Protein AF-A0A2E8EB65-F1 (afdb_monomer)

Solvent-accessible surface area (backbone atoms only — not comparable to full-atom values): 5066 Å² total; per-residue (Å²): 132,81,81,75,69,55,52,76,63,61,53,48,52,51,52,50,54,64,55,63,75,54,56,44,68,59,49,48,52,31,30,72,69,68,40,66,54,74,46,78,43,95,65,38,92,39,35,40,36,40,39,30,38,68,34,86,99,54,81,32,34,36,36,42,39,33,42,41,37,95,87,51,84,62,48,74,53,69,46,30,38,30,86,84,64,46,80,97

Sequence (88 aa):
MSRRTLDSRTALDQAISELRDLPYSYWREMAKDGSSFTRPLPEYPGRLEVAADWHTGTQDIRVTITLKRTWRRALKDGFTITPMNEFR

Mean predicted aligned error: 5.38 Å

pLDDT: mean 87.87, std 11.36, range [38.38, 96.62]

Structure (mmCIF, N/CA/C/O backbone):
data_AF-A0A2E8EB65-F1
#
_entry.id   AF-A0A2E8EB65-F1
#
loop_
_atom_site.group_PDB
_atom_site.id
_atom_site.type_symbol
_atom_site.label_atom_id
_atom_site.label_alt_id
_atom_site.label_comp_id
_atom_site.label_asym_id
_atom_site.label_entity_id
_atom_site.label_seq_id
_atom_site.pdbx_PDB_ins_code
_atom_site.Cartn_x
_atom_site.Cartn_y
_atom_site.Cartn_z
_atom_site.occupancy
_atom_site.B_iso_or_equiv
_atom_site.auth_seq_id
_atom_site.auth_comp_id
_atom_site.auth_asym_id
_atom_site.auth_atom_id
_atom_site.pdbx_PDB_model_num
ATOM 1 N N . MET A 1 1 ? 15.797 -14.052 -27.380 1.00 38.38 1 MET A N 1
ATOM 2 C CA . MET A 1 1 ? 14.573 -13.841 -26.577 1.00 38.38 1 MET A CA 1
ATOM 3 C C . MET A 1 1 ? 14.379 -12.345 -26.400 1.00 38.38 1 MET A C 1
ATOM 5 O O . MET A 1 1 ? 15.154 -11.725 -25.683 1.00 38.38 1 MET A O 1
ATOM 9 N N . SER A 1 2 ? 13.436 -11.739 -27.121 1.00 43.69 2 SER A N 1
ATOM 10 C CA . SER A 1 2 ? 13.141 -10.311 -26.974 1.00 43.69 2 SER A CA 1
ATOM 11 C C . SER A 1 2 ? 12.574 -10.067 -25.578 1.00 43.69 2 SER A C 1
ATOM 13 O O . SER A 1 2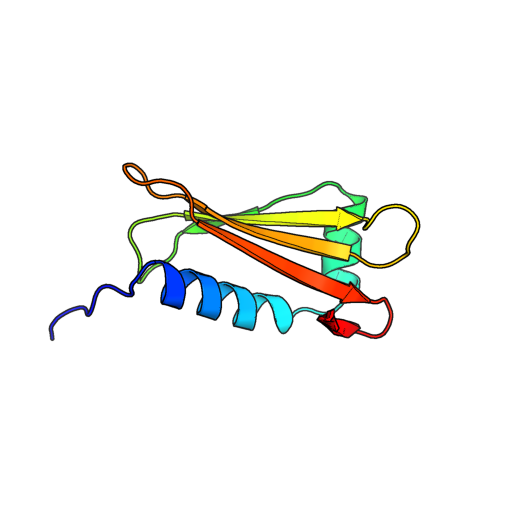 ? 11.506 -10.587 -25.265 1.00 43.69 2 SER A O 1
ATOM 15 N N . ARG A 1 3 ? 13.279 -9.296 -24.737 1.00 54.12 3 ARG A N 1
ATOM 16 C CA . ARG A 1 3 ? 12.694 -8.721 -23.518 1.00 54.12 3 ARG A CA 1
ATOM 17 C C . ARG A 1 3 ? 11.506 -7.876 -23.970 1.00 54.12 3 ARG A C 1
ATOM 19 O O . ARG A 1 3 ? 11.701 -6.785 -24.499 1.00 54.12 3 ARG A O 1
ATOM 26 N N . ARG A 1 4 ? 10.284 -8.401 -23.850 1.00 57.50 4 ARG A N 1
ATOM 27 C CA . ARG A 1 4 ? 9.078 -7.581 -23.967 1.00 57.50 4 ARG A CA 1
ATOM 28 C C . ARG A 1 4 ? 9.148 -6.603 -22.806 1.00 57.50 4 ARG A C 1
ATOM 30 O O . ARG A 1 4 ? 8.937 -6.990 -21.667 1.00 57.50 4 ARG A O 1
ATOM 37 N N . THR A 1 5 ? 9.534 -5.367 -23.091 1.00 63.16 5 THR A N 1
ATOM 38 C CA . THR A 1 5 ? 9.449 -4.285 -22.118 1.00 63.16 5 THR A CA 1
ATOM 39 C C . THR A 1 5 ? 7.993 -4.189 -21.695 1.00 63.16 5 THR A C 1
ATOM 41 O O . THR A 1 5 ? 7.140 -3.887 -22.532 1.00 63.16 5 THR A O 1
ATOM 44 N N . LEU A 1 6 ? 7.709 -4.485 -20.429 1.00 69.75 6 LEU A N 1
ATOM 45 C CA . LEU A 1 6 ? 6.369 -4.350 -19.884 1.00 69.75 6 LEU A CA 1
ATOM 46 C C . LEU A 1 6 ? 5.930 -2.885 -20.043 1.00 69.75 6 LEU A C 1
ATOM 48 O O . LEU A 1 6 ? 6.723 -1.958 -19.817 1.00 69.75 6 LEU A O 1
ATOM 52 N N . ASP A 1 7 ? 4.699 -2.639 -20.487 1.00 84.00 7 ASP A N 1
ATOM 53 C CA . ASP A 1 7 ? 4.210 -1.267 -20.551 1.00 84.00 7 ASP A CA 1
ATOM 54 C C . ASP A 1 7 ? 3.961 -0.711 -19.138 1.00 84.00 7 ASP A C 1
ATOM 56 O O . ASP A 1 7 ? 3.897 -1.431 -18.141 1.00 84.00 7 ASP A O 1
ATOM 60 N N . SER A 1 8 ? 3.876 0.616 -19.041 1.00 84.06 8 SER A N 1
ATOM 61 C CA . SER A 1 8 ? 3.749 1.328 -17.763 1.00 84.06 8 SER A CA 1
ATOM 62 C C . SER A 1 8 ? 2.531 0.933 -16.962 1.00 84.06 8 SER A C 1
ATOM 64 O O . SER A 1 8 ? 2.583 0.971 -15.736 1.00 84.06 8 SER A O 1
ATOM 66 N N . ARG A 1 9 ? 1.433 0.631 -17.653 1.00 87.56 9 ARG A N 1
ATOM 67 C CA . ARG A 1 9 ? 0.173 0.348 -16.998 1.00 87.56 9 ARG A CA 1
ATOM 68 C C . ARG A 1 9 ? 0.179 -1.080 -16.482 1.00 87.56 9 ARG A C 1
ATOM 70 O O . ARG A 1 9 ? -0.061 -1.263 -15.298 1.00 87.56 9 ARG A O 1
ATOM 77 N N . THR A 1 10 ? 0.595 -2.044 -17.302 1.00 88.44 10 THR A N 1
ATOM 78 C CA . THR A 1 10 ? 0.755 -3.436 -16.861 1.00 88.44 10 THR A CA 1
ATOM 79 C C . THR A 1 10 ? 1.754 -3.565 -15.708 1.00 88.44 10 THR A C 1
ATOM 81 O O . THR A 1 10 ? 1.477 -4.288 -14.758 1.00 88.44 10 THR A O 1
ATOM 84 N N . ALA A 1 11 ? 2.866 -2.818 -15.718 1.00 87.69 11 ALA A N 1
ATOM 85 C CA . ALA A 1 11 ? 3.828 -2.824 -14.606 1.00 87.69 11 ALA A CA 1
ATOM 86 C C . ALA A 1 11 ? 3.226 -2.311 -13.295 1.00 87.69 11 ALA A C 1
ATOM 88 O O . ALA A 1 11 ? 3.520 -2.833 -12.221 1.00 87.69 11 ALA A O 1
ATOM 89 N N . LEU A 1 12 ? 2.388 -1.278 -13.383 1.00 89.94 12 LEU A N 1
ATOM 90 C CA . LEU A 1 12 ? 1.700 -0.736 -12.222 1.00 89.94 12 LEU A CA 1
ATOM 91 C C . LEU A 1 12 ? 0.603 -1.688 -11.732 1.00 89.94 12 LEU A C 1
ATOM 93 O O . LEU A 1 12 ? 0.526 -1.935 -10.535 1.00 89.94 12 LEU A O 1
ATOM 97 N N . ASP A 1 13 ? -0.194 -2.257 -12.636 1.00 91.56 13 ASP A N 1
ATOM 98 C CA . ASP A 1 13 ? -1.278 -3.182 -12.293 1.00 91.56 13 ASP A CA 1
ATOM 99 C C . ASP A 1 13 ? -0.747 -4.475 -11.647 1.00 91.56 13 ASP A C 1
ATOM 101 O O . ASP A 1 13 ? -1.296 -4.930 -10.644 1.00 91.56 13 ASP A O 1
ATOM 105 N N . GLN A 1 14 ? 0.368 -5.028 -12.142 1.00 90.88 14 GLN A N 1
ATOM 106 C CA . GLN A 1 14 ? 1.041 -6.165 -11.501 1.00 90.88 14 GLN A CA 1
ATOM 107 C C . GLN A 1 14 ? 1.529 -5.813 -10.094 1.00 90.88 14 GLN A C 1
ATOM 109 O O . GLN A 1 14 ? 1.260 -6.546 -9.145 1.00 90.88 14 GLN A O 1
ATOM 114 N N . ALA A 1 15 ? 2.183 -4.658 -9.937 1.00 91.06 15 ALA A N 1
ATOM 115 C CA . ALA A 1 15 ? 2.634 -4.204 -8.629 1.00 91.06 15 ALA A CA 1
ATOM 116 C C . ALA A 1 15 ? 1.466 -3.982 -7.654 1.00 91.06 15 ALA A C 1
ATOM 118 O O . ALA A 1 15 ? 1.600 -4.287 -6.474 1.00 91.06 15 ALA A O 1
ATOM 119 N N . ILE A 1 16 ? 0.325 -3.472 -8.127 1.00 93.25 16 ILE A N 1
ATOM 120 C CA . ILE A 1 16 ? -0.895 -3.353 -7.318 1.00 93.25 16 ILE A CA 1
ATOM 121 C C . ILE A 1 16 ? -1.382 -4.730 -6.884 1.00 93.25 16 ILE A C 1
ATOM 123 O O . ILE A 1 16 ? -1.708 -4.892 -5.714 1.00 93.25 16 ILE A O 1
ATOM 127 N N . SER A 1 17 ? -1.427 -5.704 -7.795 1.00 93.12 17 SER A N 1
ATOM 128 C CA . SER A 1 17 ? -1.869 -7.062 -7.474 1.00 93.12 17 SER A CA 1
ATOM 129 C C . SER A 1 17 ? -1.002 -7.689 -6.382 1.00 93.12 17 SER A C 1
ATOM 131 O O . SER A 1 17 ? -1.540 -8.134 -5.379 1.00 93.12 17 SER A O 1
ATOM 133 N N . GLU A 1 18 ? 0.326 -7.633 -6.523 1.00 92.69 18 GLU A N 1
ATOM 134 C CA . GLU A 1 18 ? 1.258 -8.161 -5.513 1.00 92.69 18 GLU A CA 1
ATOM 135 C C . GLU A 1 18 ? 1.087 -7.486 -4.146 1.00 92.69 18 GLU A C 1
ATOM 137 O O . GLU A 1 18 ? 1.183 -8.124 -3.102 1.00 92.69 18 GLU A O 1
ATOM 142 N N . LEU A 1 19 ? 0.861 -6.171 -4.136 1.00 93.88 19 LEU A N 1
ATOM 143 C CA . LEU A 1 19 ? 0.715 -5.407 -2.899 1.00 93.88 19 LEU A CA 1
ATOM 144 C C . LEU A 1 19 ? -0.659 -5.616 -2.250 1.00 93.88 19 LEU A C 1
ATOM 146 O O . LEU A 1 19 ? -0.772 -5.521 -1.029 1.00 93.88 19 LEU A O 1
ATOM 150 N N . ARG A 1 20 ? -1.696 -5.936 -3.029 1.00 94.25 20 ARG A N 1
ATOM 151 C CA . ARG A 1 20 ? -3.007 -6.315 -2.489 1.00 94.25 20 ARG A CA 1
ATOM 152 C C . ARG A 1 20 ? -2.954 -7.631 -1.721 1.00 94.25 20 ARG A C 1
ATOM 154 O O . ARG A 1 20 ? -3.721 -7.783 -0.785 1.00 94.25 20 ARG A O 1
ATOM 161 N N . ASP A 1 21 ? -2.025 -8.529 -2.029 1.00 94.19 21 ASP A N 1
ATOM 162 C CA . ASP A 1 21 ? -1.878 -9.783 -1.279 1.00 94.19 21 ASP A CA 1
ATOM 163 C C . ASP A 1 21 ? -1.353 -9.571 0.158 1.00 94.19 21 ASP A C 1
ATOM 165 O O . ASP A 1 21 ? -1.385 -10.490 0.980 1.00 94.19 21 ASP A O 1
ATOM 169 N N . LEU A 1 22 ? -0.878 -8.363 0.495 1.00 94.94 22 LEU A N 1
ATOM 170 C CA . LEU A 1 22 ? -0.408 -8.035 1.839 1.00 94.94 22 LEU A CA 1
ATOM 171 C C . LEU A 1 22 ? -1.577 -7.726 2.791 1.00 94.94 22 LEU A C 1
ATOM 173 O O . LEU A 1 22 ? -2.474 -6.952 2.440 1.00 94.94 22 LEU A O 1
ATOM 177 N N . PRO A 1 23 ? -1.547 -8.256 4.030 1.00 96.19 23 PRO A N 1
ATOM 178 C CA . PRO A 1 23 ? -2.637 -8.086 4.982 1.00 96.19 23 PRO A CA 1
ATOM 179 C C . PRO A 1 23 ? -2.739 -6.645 5.494 1.00 96.19 23 PRO A C 1
ATOM 181 O O . PRO A 1 23 ? -1.756 -5.907 5.564 1.00 96.19 23 PRO A O 1
ATOM 184 N N . TYR A 1 24 ? -3.923 -6.270 5.974 1.00 96.06 24 TYR A N 1
ATOM 185 C CA . TYR A 1 24 ? -4.203 -4.977 6.598 1.00 96.06 24 TYR A CA 1
ATOM 186 C C . TYR A 1 24 ? -3.224 -4.635 7.730 1.00 96.06 24 TYR A C 1
ATOM 188 O O . TYR A 1 24 ? -2.847 -3.476 7.878 1.00 96.06 24 TYR A O 1
ATOM 196 N N . SER A 1 25 ? -2.767 -5.620 8.512 1.00 96.12 25 SER A N 1
ATOM 197 C CA . SER A 1 25 ? -1.790 -5.397 9.587 1.00 96.12 25 SER A CA 1
ATOM 198 C C . SER A 1 25 ? -0.481 -4.793 9.077 1.00 96.12 25 SER A C 1
ATOM 200 O O . SER A 1 25 ? 0.028 -3.870 9.704 1.00 96.12 25 SER A O 1
ATOM 202 N N . TYR A 1 26 ? 0.013 -5.248 7.924 1.00 95.69 26 TYR A N 1
ATOM 203 C CA . TYR A 1 26 ? 1.213 -4.705 7.289 1.00 95.69 26 TYR A CA 1
ATOM 204 C C . TYR A 1 26 ? 1.016 -3.233 6.913 1.00 95.69 26 TYR A C 1
ATOM 206 O O . TYR A 1 26 ? 1.809 -2.364 7.279 1.00 95.69 26 TYR A O 1
ATOM 214 N N . TRP A 1 27 ? -0.097 -2.938 6.239 1.00 95.94 27 TRP A N 1
ATOM 215 C CA . TRP A 1 27 ? -0.434 -1.578 5.830 1.00 95.94 27 TRP A CA 1
ATOM 216 C C . TRP A 1 27 ? -0.672 -0.653 7.017 1.00 95.94 27 TRP A C 1
ATOM 218 O O . TRP A 1 27 ? -0.307 0.519 6.969 1.00 95.94 27 TRP A O 1
ATOM 228 N N . ARG A 1 28 ? -1.239 -1.184 8.102 1.00 95.50 28 ARG A N 1
ATOM 229 C CA . ARG A 1 28 ? -1.457 -0.462 9.354 1.00 95.50 28 ARG A CA 1
ATOM 230 C C . ARG A 1 28 ? -0.154 -0.041 10.005 1.00 95.50 28 ARG A C 1
ATOM 232 O O . ARG A 1 28 ? -0.093 1.079 10.501 1.00 95.50 28 ARG A O 1
ATOM 239 N N . GLU A 1 29 ? 0.857 -0.902 10.021 1.00 95.12 29 GLU A N 1
ATOM 240 C CA . GLU A 1 29 ? 2.169 -0.527 10.556 1.00 95.12 29 GLU A CA 1
ATOM 241 C C . GLU A 1 29 ? 2.800 0.575 9.704 1.00 95.12 29 GLU A C 1
ATOM 243 O O . GLU A 1 29 ? 3.169 1.619 10.235 1.00 95.12 29 GLU A O 1
ATOM 248 N N . MET A 1 30 ? 2.781 0.425 8.376 1.00 94.81 30 MET A N 1
ATOM 249 C CA . MET A 1 30 ? 3.280 1.466 7.473 1.00 94.81 30 MET A CA 1
ATOM 250 C C . MET A 1 30 ? 2.568 2.814 7.653 1.00 94.81 30 MET A C 1
ATOM 252 O O . MET A 1 30 ? 3.233 3.843 7.754 1.00 94.81 30 MET A O 1
ATOM 256 N N . ALA A 1 31 ? 1.233 2.813 7.717 1.00 93.69 31 ALA A N 1
ATOM 257 C CA . ALA A 1 31 ? 0.433 4.028 7.878 1.00 93.69 31 ALA A CA 1
ATOM 258 C C . ALA A 1 31 ? 0.594 4.663 9.265 1.00 93.69 31 ALA A C 1
ATOM 260 O O . ALA A 1 31 ? 0.499 5.881 9.411 1.00 93.69 31 ALA A O 1
ATOM 261 N N . LYS A 1 32 ? 0.839 3.856 10.303 1.00 93.19 32 LYS A N 1
ATOM 262 C CA . LYS A 1 32 ? 1.135 4.348 11.652 1.00 93.19 32 LYS A CA 1
ATOM 263 C C . LYS A 1 32 ? 2.498 5.034 11.708 1.00 93.19 32 LYS A C 1
ATOM 265 O O . LYS A 1 32 ? 2.612 6.087 12.327 1.00 93.19 32 LYS A O 1
ATOM 270 N N . ASP A 1 33 ? 3.491 4.456 11.042 1.00 90.94 33 ASP A N 1
ATOM 271 C CA . ASP A 1 33 ? 4.857 4.975 11.029 1.00 90.94 33 ASP A CA 1
ATOM 272 C C . ASP A 1 33 ? 5.055 6.083 9.978 1.00 90.94 33 ASP A C 1
ATOM 274 O O . ASP A 1 33 ? 6.144 6.648 9.876 1.00 90.94 33 ASP A O 1
ATOM 278 N N . GLY A 1 34 ? 4.028 6.385 9.169 1.00 87.44 34 GLY A N 1
ATOM 279 C CA . GLY A 1 34 ? 4.110 7.330 8.048 1.00 87.44 34 GLY A C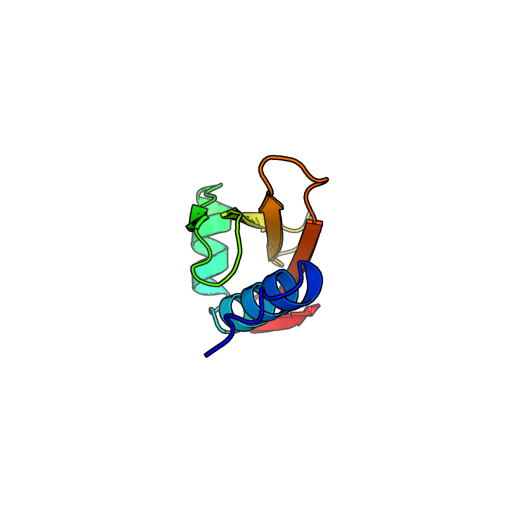A 1
ATOM 280 C C . GLY A 1 34 ? 5.163 6.921 7.014 1.00 87.44 34 GLY A C 1
ATOM 281 O O . GLY A 1 34 ? 5.775 7.766 6.358 1.00 87.44 34 GLY A O 1
ATOM 282 N N . SER A 1 35 ? 5.438 5.620 6.925 1.00 89.31 35 SER A N 1
ATOM 283 C CA . SER A 1 35 ? 6.544 5.083 6.146 1.00 89.31 35 SER A CA 1
ATOM 284 C C . SER A 1 35 ? 6.150 4.873 4.688 1.00 89.31 35 SER A C 1
ATOM 286 O O . SER A 1 35 ? 5.043 4.448 4.358 1.00 89.31 35 SER A O 1
ATOM 288 N N . SER A 1 36 ? 7.105 5.117 3.796 1.00 92.25 36 SER A N 1
ATOM 289 C CA . SER A 1 36 ? 7.020 4.745 2.385 1.00 92.25 36 SER A CA 1
ATOM 290 C C . SER A 1 36 ? 8.263 3.957 1.998 1.00 92.25 36 SER A C 1
ATOM 292 O O . SER A 1 36 ? 9.336 4.147 2.574 1.00 92.25 36 SER A O 1
ATOM 294 N N . PHE A 1 37 ? 8.135 3.067 1.018 1.00 92.25 37 PHE A N 1
ATOM 295 C CA . PHE A 1 37 ? 9.285 2.367 0.459 1.00 92.25 37 PHE A CA 1
ATOM 296 C C . PHE A 1 37 ? 9.353 2.547 -1.049 1.00 92.25 37 PHE A C 1
ATOM 298 O O . PHE A 1 37 ? 8.359 2.781 -1.737 1.00 92.25 37 PHE A O 1
ATOM 305 N N . THR A 1 38 ? 10.569 2.432 -1.572 1.00 92.50 38 THR A N 1
ATOM 306 C CA . THR A 1 38 ? 10.838 2.469 -3.005 1.00 92.50 38 THR A CA 1
ATOM 307 C C . THR A 1 38 ? 11.511 1.170 -3.416 1.00 92.50 38 THR A C 1
ATOM 309 O O . THR A 1 38 ? 12.476 0.756 -2.777 1.00 92.50 38 THR A O 1
ATOM 312 N N . ARG A 1 39 ? 11.045 0.542 -4.500 1.00 89.81 39 ARG A N 1
ATOM 313 C CA . ARG A 1 39 ? 11.693 -0.639 -5.090 1.00 89.81 39 ARG A CA 1
ATOM 314 C C . ARG A 1 39 ? 11.925 -0.473 -6.598 1.00 89.81 39 ARG A C 1
ATOM 316 O O . ARG A 1 39 ? 11.055 0.065 -7.289 1.00 89.81 39 ARG A O 1
ATOM 323 N N . PRO A 1 40 ? 13.081 -0.903 -7.137 1.00 87.75 40 PRO A N 1
ATOM 324 C CA . PRO A 1 40 ? 13.276 -1.004 -8.581 1.00 87.75 40 PRO A CA 1
ATOM 325 C C . PRO A 1 40 ? 12.394 -2.120 -9.160 1.00 87.75 40 PRO A C 1
ATOM 327 O O . PRO A 1 40 ? 12.140 -3.120 -8.491 1.00 87.75 40 PRO A O 1
ATOM 330 N N . LEU A 1 41 ? 11.942 -1.962 -10.407 1.00 83.06 41 LEU A N 1
ATOM 331 C CA . LEU A 1 41 ? 11.214 -3.009 -11.130 1.00 83.06 41 LEU A CA 1
ATOM 332 C C . LEU A 1 41 ? 12.157 -3.683 -12.139 1.00 83.06 41 LEU A C 1
ATOM 334 O O . LEU A 1 41 ? 12.632 -3.010 -13.051 1.00 83.06 41 LEU A O 1
ATOM 338 N N . PRO A 1 42 ? 12.443 -4.991 -12.018 1.00 76.38 42 PRO A N 1
ATOM 339 C CA . PRO A 1 42 ? 13.422 -5.658 -12.881 1.00 76.38 42 PRO A CA 1
ATOM 340 C C . PRO A 1 42 ? 12.995 -5.690 -14.356 1.00 76.38 42 PRO A C 1
ATOM 342 O O . PRO A 1 42 ? 13.838 -5.606 -15.248 1.00 76.38 42 PRO A O 1
ATOM 345 N N . GLU A 1 43 ? 11.688 -5.749 -14.623 1.00 77.81 43 GLU A N 1
ATOM 346 C CA . GLU A 1 43 ? 11.131 -5.809 -15.982 1.00 77.81 43 GLU A CA 1
ATOM 347 C C . GLU A 1 43 ? 10.788 -4.432 -16.575 1.00 77.81 43 GLU A C 1
ATOM 349 O O . GLU A 1 43 ? 10.280 -4.339 -17.696 1.00 77.81 43 GLU A O 1
ATOM 354 N N . TYR A 1 44 ? 11.068 -3.341 -15.849 1.00 79.38 44 TYR A N 1
ATOM 355 C CA . TYR A 1 44 ? 10.634 -2.006 -16.241 1.00 79.38 44 TYR A CA 1
ATOM 356 C C . TYR A 1 44 ? 11.647 -0.904 -15.884 1.00 79.38 44 TYR A C 1
ATOM 358 O O . TYR A 1 44 ? 12.057 -0.796 -14.732 1.00 79.38 44 TYR A O 1
ATOM 366 N N . PRO A 1 45 ? 12.003 0.003 -16.819 1.00 78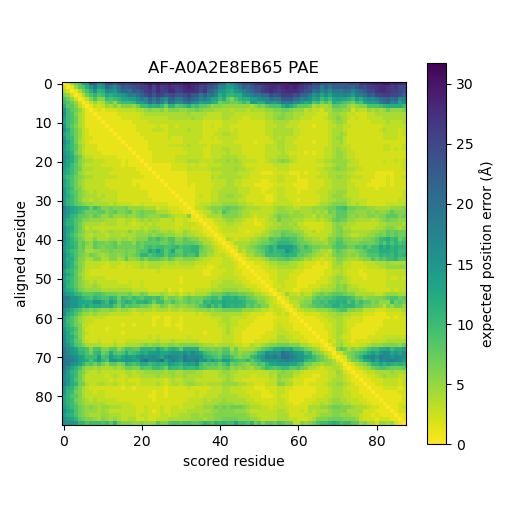.62 45 PRO A N 1
ATOM 367 C CA . PRO A 1 45 ? 12.949 1.088 -16.556 1.00 78.62 45 PRO A CA 1
ATOM 368 C C . PRO A 1 45 ? 12.298 2.203 -15.718 1.00 78.62 45 PRO A C 1
ATOM 370 O O . PRO A 1 45 ? 11.857 3.233 -16.239 1.00 78.62 45 PRO A O 1
ATOM 373 N N . GLY A 1 46 ? 12.201 1.978 -14.410 1.00 84.44 46 GLY A N 1
ATOM 374 C CA . GLY A 1 46 ? 11.621 2.892 -13.435 1.00 84.44 46 GLY A CA 1
ATOM 375 C C . GLY A 1 46 ? 11.687 2.345 -12.010 1.00 84.44 46 GLY A C 1
ATOM 376 O O . GLY A 1 46 ? 12.207 1.259 -11.756 1.00 84.44 46 GLY A O 1
ATOM 377 N N . ARG A 1 47 ? 11.146 3.123 -11.076 1.00 90.38 47 ARG A N 1
ATOM 378 C CA . ARG A 1 47 ? 11.022 2.745 -9.666 1.00 90.38 47 ARG A CA 1
ATOM 379 C C . ARG A 1 47 ? 9.574 2.845 -9.220 1.00 90.38 47 ARG A C 1
ATOM 381 O O . ARG A 1 47 ? 8.861 3.765 -9.626 1.00 90.38 47 ARG A O 1
ATOM 388 N N . LEU A 1 48 ? 9.169 1.898 -8.393 1.00 92.56 48 LEU A N 1
ATOM 389 C CA . LEU A 1 48 ? 7.892 1.903 -7.710 1.00 92.56 48 LEU A CA 1
ATOM 390 C C . LEU A 1 48 ? 8.080 2.565 -6.350 1.00 92.56 48 LEU A C 1
ATOM 392 O O . LEU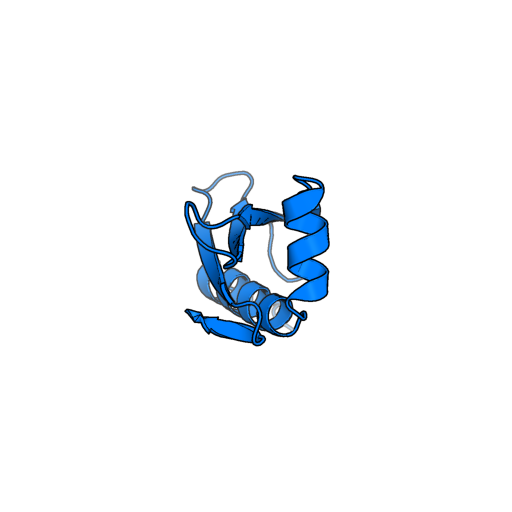 A 1 48 ? 8.977 2.180 -5.607 1.00 92.56 48 LEU A O 1
ATOM 396 N N . GLU A 1 49 ? 7.239 3.530 -6.032 1.00 94.00 49 GLU A N 1
ATOM 397 C CA . GLU A 1 49 ? 7.144 4.148 -4.716 1.00 94.00 49 GLU A CA 1
ATOM 398 C C . GLU A 1 49 ? 5.787 3.804 -4.123 1.00 94.00 49 GLU A C 1
ATOM 400 O O . GLU A 1 49 ? 4.766 3.968 -4.789 1.00 94.00 49 GLU A O 1
ATOM 405 N N . VAL A 1 50 ? 5.787 3.300 -2.897 1.00 95.62 50 VAL A N 1
ATOM 406 C CA . VAL A 1 50 ? 4.593 2.825 -2.209 1.00 95.62 50 VAL A CA 1
ATOM 407 C C . VAL A 1 50 ? 4.483 3.565 -0.890 1.00 95.62 50 VAL A C 1
ATOM 409 O O . VAL A 1 50 ? 5.409 3.535 -0.081 1.00 95.62 50 VAL A O 1
ATOM 412 N N . ALA A 1 51 ? 3.351 4.225 -0.691 1.00 95.19 51 ALA A N 1
ATOM 413 C CA . ALA A 1 51 ? 3.004 4.930 0.532 1.00 95.19 51 ALA A CA 1
ATOM 414 C C . ALA A 1 51 ? 1.655 4.421 1.037 1.00 95.19 51 ALA A C 1
ATOM 416 O O . ALA A 1 51 ? 0.777 4.093 0.235 1.00 95.19 51 ALA A O 1
ATOM 417 N N . ALA A 1 52 ? 1.498 4.356 2.351 1.00 95.19 52 ALA A N 1
ATOM 418 C CA . ALA A 1 52 ? 0.252 3.979 2.993 1.00 95.19 52 ALA A CA 1
ATOM 419 C C . ALA A 1 52 ? -0.129 5.066 3.988 1.00 95.19 52 ALA A C 1
ATOM 421 O O . ALA A 1 52 ? 0.680 5.429 4.834 1.00 95.19 52 ALA A O 1
ATOM 422 N N . ASP A 1 53 ? -1.357 5.558 3.881 1.00 95.12 53 ASP A N 1
ATOM 423 C CA . ASP A 1 53 ? -1.875 6.619 4.735 1.00 95.12 53 ASP A CA 1
ATOM 424 C C . ASP A 1 53 ? -3.270 6.258 5.232 1.00 95.12 53 ASP A C 1
ATOM 426 O O . ASP A 1 53 ? -4.047 5.584 4.548 1.00 95.12 53 ASP A O 1
ATOM 430 N N . TRP A 1 54 ? -3.615 6.741 6.422 1.00 94.12 54 TRP A N 1
ATOM 431 C CA . TRP A 1 54 ? -4.970 6.618 6.943 1.00 94.12 54 TRP A CA 1
ATOM 432 C C . TRP A 1 54 ? -5.961 7.332 6.030 1.00 94.12 54 TRP A C 1
ATOM 434 O O . TRP A 1 54 ? -5.793 8.504 5.685 1.00 94.12 54 TRP A O 1
ATOM 444 N N . HIS A 1 55 ? -7.034 6.639 5.673 1.00 89.94 55 HIS A N 1
ATOM 445 C CA . HIS A 1 55 ? -8.134 7.256 4.962 1.00 89.94 55 HIS A CA 1
ATOM 446 C C . HIS A 1 55 ? -8.941 8.114 5.950 1.00 89.94 55 HIS A C 1
ATOM 448 O O . HIS A 1 55 ? -9.463 7.621 6.954 1.00 89.94 55 HIS A O 1
ATOM 454 N N . THR A 1 56 ? -8.998 9.424 5.695 1.00 83.50 56 THR A N 1
ATOM 455 C CA . THR A 1 56 ? -9.501 10.433 6.638 1.00 83.50 56 THR A CA 1
ATOM 456 C C . THR A 1 56 ? -10.882 10.078 7.191 1.00 83.50 56 THR A C 1
ATOM 458 O O . THR A 1 56 ? -11.812 9.800 6.438 1.00 83.50 56 THR A O 1
ATOM 461 N N . GLY A 1 57 ? -11.018 10.103 8.521 1.00 83.00 57 GLY A N 1
ATOM 462 C CA . GLY A 1 57 ? -12.286 9.823 9.203 1.00 83.00 57 GLY A CA 1
ATOM 463 C C . GLY A 1 57 ? -12.694 8.345 9.229 1.00 83.00 57 GLY A C 1
ATOM 464 O O . GLY A 1 57 ? -13.819 8.043 9.616 1.00 83.00 57 GLY A O 1
ATOM 465 N N . THR A 1 58 ? -11.807 7.424 8.840 1.00 89.69 58 THR A N 1
ATOM 466 C CA . THR A 1 58 ? -12.058 5.974 8.844 1.00 89.69 58 THR A CA 1
ATOM 467 C C . THR A 1 58 ? -10.869 5.202 9.426 1.00 89.69 58 THR A C 1
ATOM 469 O O . THR A 1 58 ? -9.804 5.772 9.654 1.00 89.69 58 THR A O 1
ATOM 472 N N . GLN A 1 59 ? -11.047 3.899 9.662 1.00 91.69 59 GLN A N 1
ATOM 473 C CA . GLN A 1 59 ? -9.940 2.968 9.928 1.00 91.69 59 GLN A CA 1
ATOM 474 C C . GLN A 1 59 ? -9.414 2.312 8.643 1.00 91.69 59 GLN A C 1
ATOM 476 O O . GLN A 1 59 ? -8.621 1.382 8.709 1.00 91.69 59 GLN A O 1
ATOM 481 N N . ASP A 1 60 ? -9.863 2.765 7.475 1.00 95.31 60 ASP A N 1
ATOM 482 C CA . ASP A 1 60 ? -9.370 2.245 6.210 1.00 95.31 60 ASP A CA 1
ATOM 483 C C . ASP A 1 60 ? -7.994 2.849 5.911 1.00 95.31 60 ASP A C 1
ATOM 485 O O . ASP A 1 60 ? -7.663 3.957 6.348 1.00 95.31 60 ASP A O 1
ATOM 489 N N . ILE A 1 61 ? -7.188 2.129 5.139 1.00 96.19 61 ILE A N 1
ATOM 490 C CA . ILE A 1 61 ? -5.852 2.572 4.747 1.00 96.19 61 ILE A CA 1
ATOM 491 C C . ILE A 1 61 ? -5.821 2.738 3.241 1.00 96.19 61 ILE A C 1
ATOM 493 O O . ILE A 1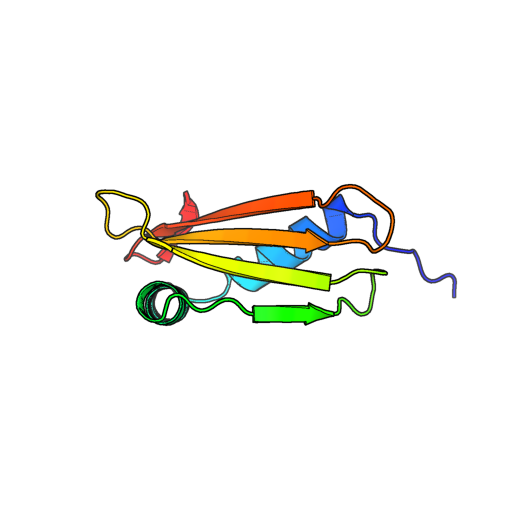 61 ? -6.128 1.808 2.492 1.00 96.19 61 ILE A O 1
ATOM 497 N N . ARG A 1 62 ? -5.432 3.929 2.790 1.00 96.00 62 ARG A N 1
ATOM 498 C CA . ARG A 1 62 ? -5.188 4.211 1.383 1.00 96.00 62 ARG A CA 1
ATOM 499 C C . ARG A 1 62 ? -3.742 3.876 1.056 1.00 96.00 62 ARG A C 1
ATOM 501 O O . ARG A 1 62 ? -2.821 4.576 1.469 1.00 96.00 62 ARG A O 1
ATOM 508 N N . VAL A 1 63 ? -3.557 2.848 0.241 1.00 95.81 63 VAL A N 1
ATOM 509 C CA . VAL A 1 63 ? -2.262 2.493 -0.331 1.00 95.81 63 VAL A CA 1
ATOM 510 C C . VAL A 1 63 ? -2.129 3.180 -1.681 1.00 95.81 63 VAL A C 1
ATOM 512 O O . VAL A 1 63 ? -2.936 2.987 -2.589 1.00 95.81 63 VAL A O 1
ATOM 515 N N . THR A 1 64 ? -1.102 4.005 -1.808 1.00 96.12 64 THR A N 1
ATOM 516 C CA . THR A 1 64 ? -0.771 4.762 -3.008 1.00 96.12 64 THR A CA 1
ATOM 517 C C . THR A 1 64 ? 0.508 4.218 -3.617 1.00 96.12 64 THR A C 1
ATOM 519 O O . THR A 1 64 ? 1.552 4.177 -2.973 1.00 96.12 64 THR A O 1
ATOM 522 N N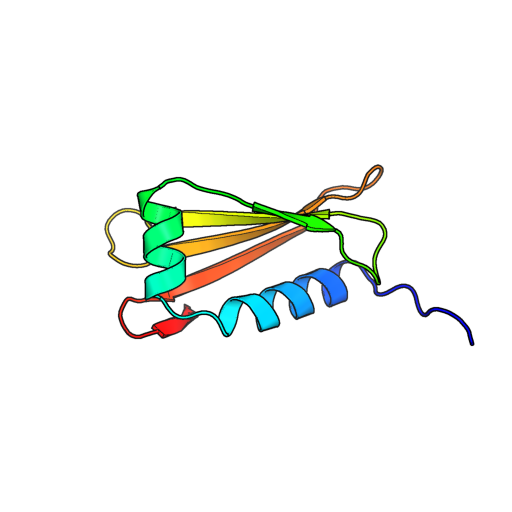 . ILE A 1 65 ? 0.443 3.860 -4.893 1.00 94.94 65 ILE A N 1
ATOM 523 C CA . ILE A 1 65 ? 1.533 3.256 -5.645 1.00 94.94 65 ILE A CA 1
ATOM 524 C C . ILE A 1 65 ? 1.853 4.162 -6.833 1.00 94.94 65 ILE A C 1
ATOM 526 O O . ILE A 1 65 ? 1.021 4.430 -7.700 1.00 94.94 65 ILE A O 1
ATOM 530 N N . THR A 1 66 ? 3.082 4.662 -6.869 1.00 94.31 66 THR A N 1
ATOM 531 C CA . THR A 1 66 ? 3.562 5.590 -7.891 1.00 94.31 66 THR A CA 1
ATOM 532 C C . THR A 1 66 ? 4.706 4.963 -8.671 1.00 94.31 66 THR A C 1
ATOM 534 O O . THR A 1 66 ? 5.779 4.693 -8.139 1.00 94.31 66 THR A O 1
ATOM 537 N N . LEU A 1 67 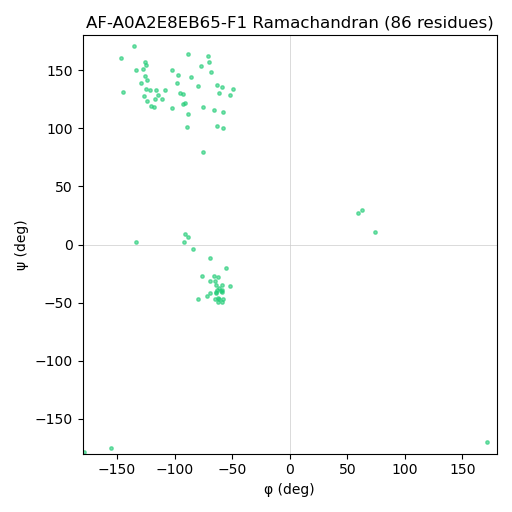? 4.509 4.790 -9.971 1.00 91.88 67 LEU A N 1
ATOM 538 C CA . LEU A 1 67 ? 5.534 4.369 -10.909 1.00 91.88 67 LEU A CA 1
ATOM 539 C C . LEU A 1 67 ? 6.264 5.596 -11.466 1.00 91.88 67 LEU A C 1
ATOM 541 O O . LEU A 1 67 ? 5.772 6.283 -12.368 1.00 91.88 67 LEU A O 1
ATOM 545 N N . LYS A 1 68 ? 7.459 5.874 -10.937 1.00 89.12 68 LYS A N 1
ATOM 546 C CA . LYS A 1 68 ? 8.320 6.979 -11.381 1.00 89.12 68 LYS A CA 1
ATOM 547 C C . LYS A 1 68 ? 9.265 6.497 -12.486 1.00 89.12 68 LYS A C 1
ATOM 549 O O . LYS A 1 68 ? 10.062 5.580 -12.286 1.00 89.12 68 LYS A O 1
ATOM 554 N N . ARG A 1 69 ? 9.200 7.147 -13.651 1.00 82.44 69 ARG A N 1
ATOM 555 C CA . ARG A 1 69 ? 10.179 7.014 -14.743 1.00 82.44 69 ARG A CA 1
ATOM 556 C C . ARG A 1 69 ? 11.109 8.221 -14.752 1.00 82.44 69 ARG A C 1
ATOM 558 O O . ARG A 1 69 ? 10.680 9.324 -14.441 1.00 82.44 69 ARG A O 1
ATOM 565 N N . THR A 1 70 ? 12.347 8.022 -15.192 1.00 69.12 70 THR A N 1
ATOM 566 C CA . THR A 1 70 ? 13.369 9.081 -15.256 1.00 69.12 70 THR A CA 1
ATOM 567 C C . THR A 1 70 ? 12.992 10.226 -16.209 1.00 69.12 70 THR A C 1
ATOM 569 O O . THR A 1 70 ? 13.391 11.357 -15.976 1.00 69.12 70 THR A O 1
ATOM 572 N N . TRP A 1 71 ? 12.192 9.955 -17.252 1.00 68.56 71 TRP A N 1
ATOM 573 C CA . TRP A 1 71 ? 11.911 10.915 -18.339 1.00 68.56 71 TRP A CA 1
ATOM 574 C C . TRP A 1 71 ? 10.430 11.046 -18.734 1.00 68.56 71 TRP A C 1
ATOM 576 O O . TRP A 1 71 ? 10.102 11.751 -19.684 1.00 68.56 71 TRP A O 1
ATOM 586 N N . ARG A 1 72 ? 9.509 10.346 -18.060 1.00 70.88 72 ARG A N 1
ATOM 587 C CA . ARG A 1 72 ? 8.064 10.393 -18.364 1.00 70.88 72 ARG A CA 1
ATOM 588 C C . ARG A 1 72 ? 7.268 10.760 -17.118 1.00 70.88 72 ARG A C 1
ATOM 590 O O . ARG A 1 72 ? 7.730 10.515 -16.007 1.00 70.88 72 ARG A O 1
ATOM 5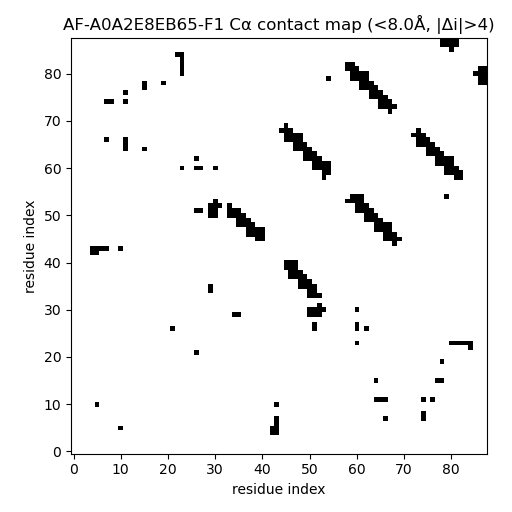97 N N . ARG A 1 73 ? 6.055 11.297 -17.319 1.00 76.56 73 ARG A N 1
ATOM 598 C CA . ARG A 1 73 ? 5.085 11.531 -16.236 1.00 76.56 73 ARG A CA 1
ATOM 599 C C . ARG A 1 73 ? 4.942 10.266 -15.388 1.00 76.56 73 ARG A C 1
ATOM 601 O O . ARG A 1 73 ? 4.831 9.167 -15.933 1.00 76.56 73 ARG A O 1
ATOM 608 N N . ALA A 1 74 ? 4.973 10.446 -14.071 1.00 84.69 74 ALA A N 1
ATOM 609 C CA . ALA A 1 74 ? 4.732 9.362 -13.137 1.00 84.69 74 ALA A CA 1
ATOM 610 C C . ALA A 1 74 ? 3.299 8.851 -13.311 1.00 84.69 74 ALA A C 1
ATOM 612 O O . ALA A 1 74 ? 2.370 9.648 -13.460 1.00 84.69 74 ALA A O 1
ATOM 613 N N . LEU A 1 75 ? 3.135 7.532 -13.302 1.00 90.31 75 LEU A N 1
ATOM 614 C CA . LEU A 1 75 ? 1.818 6.909 -13.262 1.00 90.31 75 LEU A CA 1
ATOM 615 C C . LEU A 1 75 ? 1.502 6.595 -11.803 1.00 90.31 75 LEU A C 1
ATOM 617 O O . LEU A 1 75 ? 2.343 6.035 -11.107 1.00 90.31 75 LEU A O 1
ATOM 621 N N . LYS A 1 76 ? 0.323 6.988 -11.333 1.00 92.31 76 LYS A N 1
ATOM 622 C CA . LYS A 1 76 ? -0.098 6.825 -9.943 1.00 92.31 76 LYS A CA 1
ATOM 623 C C . LYS A 1 76 ? -1.417 6.078 -9.920 1.00 92.31 76 LYS A C 1
ATOM 625 O O . LYS A 1 76 ? -2.321 6.430 -10.672 1.00 92.31 76 LYS A O 1
ATOM 630 N N . ASP A 1 77 ? -1.511 5.086 -9.054 1.00 94.75 77 ASP A N 1
ATOM 631 C CA . ASP A 1 77 ? -2.739 4.355 -8.772 1.00 94.75 77 ASP A CA 1
ATOM 632 C C . ASP A 1 77 ? -2.641 3.757 -7.359 1.00 94.75 77 ASP A C 1
ATOM 634 O O . ASP A 1 77 ? -1.705 4.062 -6.620 1.00 94.75 77 ASP A O 1
ATOM 638 N N . GLY A 1 78 ? -3.611 2.967 -6.925 1.00 94.38 78 GLY A N 1
ATOM 639 C CA . GLY A 1 78 ? -3.607 2.401 -5.589 1.00 94.38 78 GLY A CA 1
ATOM 640 C C . GLY A 1 78 ? -4.904 1.701 -5.234 1.00 94.38 78 GLY A C 1
ATOM 641 O O . GLY A 1 78 ? -5.783 1.496 -6.067 1.00 94.38 78 GLY A O 1
ATOM 642 N N . PHE A 1 79 ? -5.037 1.349 -3.968 1.00 95.56 79 PHE A N 1
ATOM 643 C CA . PHE A 1 79 ? -6.227 0.699 -3.437 1.00 95.56 79 PHE A CA 1
ATOM 644 C C . PHE A 1 79 ? -6.465 1.139 -2.003 1.00 95.56 79 PHE A C 1
ATOM 646 O O . PHE A 1 79 ? -5.564 1.651 -1.338 1.00 95.56 79 PHE A O 1
ATOM 653 N N . THR A 1 80 ? -7.692 0.963 -1.538 1.00 96.19 80 THR A N 1
ATOM 654 C CA . THR A 1 80 ? -8.027 1.157 -0.134 1.00 96.19 80 THR A CA 1
ATOM 655 C C . THR A 1 80 ? -8.285 -0.210 0.485 1.00 96.19 80 THR A C 1
ATOM 657 O O . THR A 1 80 ? -8.978 -1.023 -0.119 1.00 96.19 80 THR A O 1
ATOM 660 N N . ILE A 1 81 ? -7.709 -0.483 1.654 1.00 96.62 81 ILE A N 1
ATOM 661 C CA . ILE A 1 81 ? -7.914 -1.732 2.397 1.00 96.62 81 ILE A CA 1
ATOM 662 C C . ILE A 1 81 ? -8.595 -1.440 3.737 1.00 96.62 81 ILE A C 1
ATOM 664 O O . ILE A 1 81 ? -8.202 -0.515 4.452 1.00 96.62 81 ILE A O 1
ATOM 668 N N . THR A 1 82 ? -9.630 -2.211 4.065 1.00 96.19 82 THR A N 1
ATOM 669 C CA . THR A 1 82 ? -10.373 -2.097 5.328 1.00 96.19 82 THR A CA 1
ATOM 670 C C . THR A 1 82 ? -9.732 -2.954 6.427 1.00 96.19 82 THR A C 1
ATOM 672 O O . THR A 1 82 ? -8.993 -3.897 6.121 1.00 96.19 82 THR A O 1
ATOM 675 N N . PRO A 1 83 ? -10.075 -2.732 7.711 1.00 94.62 83 PRO A N 1
ATOM 676 C CA . PRO A 1 83 ? -9.653 -3.610 8.806 1.00 94.62 83 PRO A CA 1
ATOM 677 C C . PRO A 1 83 ? -10.030 -5.090 8.632 1.00 94.62 83 PRO A C 1
ATOM 679 O O . PRO A 1 83 ? -9.427 -5.950 9.269 1.00 94.62 83 PRO A O 1
ATOM 682 N N . MET A 1 84 ? -11.011 -5.393 7.774 1.00 95.75 84 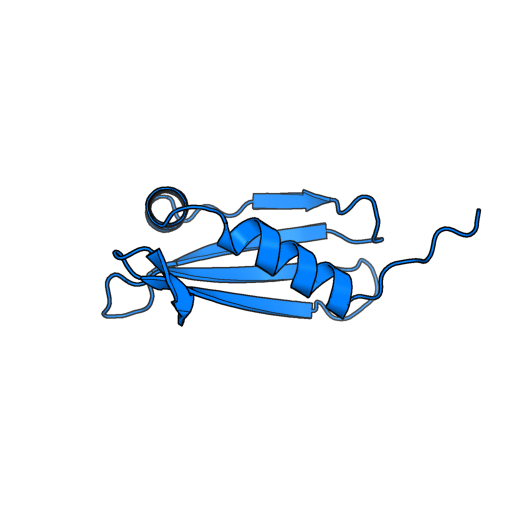MET A N 1
ATOM 683 C CA . MET A 1 84 ? -11.460 -6.754 7.461 1.00 95.75 84 MET A CA 1
ATOM 684 C C . MET A 1 84 ? -10.682 -7.400 6.301 1.00 95.75 84 MET A C 1
ATOM 686 O O . MET A 1 84 ? -11.018 -8.505 5.893 1.00 95.75 84 MET A O 1
ATOM 690 N N . ASN A 1 85 ? -9.619 -6.757 5.796 1.00 92.81 85 ASN A N 1
ATOM 691 C CA . ASN A 1 85 ? -8.880 -7.156 4.586 1.00 92.81 85 ASN A CA 1
ATOM 692 C C . ASN A 1 85 ? -9.730 -7.127 3.305 1.00 92.81 85 ASN A C 1
ATOM 694 O O . ASN A 1 85 ? -9.485 -7.883 2.369 1.00 92.81 85 ASN A O 1
ATOM 698 N N . GLU A 1 86 ? -10.723 -6.241 3.247 1.00 93.38 86 GLU A N 1
ATOM 699 C CA . GLU A 1 86 ? -11.519 -6.023 2.039 1.00 93.38 86 GLU A CA 1
ATOM 700 C C . GLU A 1 86 ? -10.975 -4.823 1.260 1.00 93.38 86 GLU A C 1
ATOM 702 O O . GLU A 1 86 ? -10.511 -3.848 1.858 1.00 93.38 86 GLU A O 1
ATOM 707 N N . PHE A 1 87 ? -11.056 -4.871 -0.071 1.00 91.56 87 PHE A N 1
ATOM 708 C CA . PHE A 1 87 ? -10.597 -3.785 -0.938 1.00 91.56 87 PHE A CA 1
ATOM 709 C C . PHE A 1 87 ? -11.754 -2.887 -1.378 1.00 91.56 87 PHE A C 1
ATOM 711 O O . PHE A 1 87 ? -12.824 -3.380 -1.739 1.00 91.56 87 PHE A O 1
ATOM 718 N N . ARG A 1 88 ? -11.509 -1.575 -1.384 1.00 84.12 88 ARG A N 1
ATOM 719 C CA . ARG A 1 88 ? -12.407 -0.526 -1.887 1.00 84.12 88 ARG A CA 1
ATOM 720 C C . ARG A 1 88 ? -11.745 0.281 -3.001 1.00 84.12 88 ARG A C 1
ATOM 722 O O . ARG A 1 88 ? -10.506 0.498 -2.937 1.00 84.12 88 ARG A O 1
#

Nearest PDB structures (foldseek):
  5tih-assembly1_A  TM=5.667E-01  e=6.515E-01  Plasmodium falciparum 3D7
  4bv9-assembly1_A  TM=4.349E-01  e=8.350E-01  Mus musculus
  5tik-assembly3_C  TM=5.708E-01  e=1.990E+00  Plasmodium falciparum 3D7
  3bxo-assembly1_B  TM=4.928E-01  e=2.551E+00  Streptomyces venezuelae
  3px2-assembly1_D  TM=4.486E-01  e=3.073E+00  Streptomyces fradiae

Foldseek 3Di:
DDLPQDDPVNQQVVVQVVVLVDAPVVLVVQQVVQDKDKDDDPSHQWIKIWTWHQDPPANKIWIKIWTDHPPDDIDIDTWIAHNVSDID

Radius of gyration: 13.87 Å; Cα contacts (8 Å, |Δi|>4): 151; chains: 1; bounding box: 27×25×39 Å

Secondary structure (DSSP, 8-state):
-------HHHHHHHHHHHHHTS-HHHHHHHHHTT-EEEEE-TTSSSEEEEEEEEPTTSS-EEEEEEEE-SSSPPEEEEEEE-TTS-B-